Protein AF-J0LYP1-F1 (afdb_monomer_lite)

pLDDT: mean 93.58, std 7.19, range [59.22, 98.69]

Foldseek 3Di:
DVVVVVVVCVVVVFFEDEFELQVVQWDQDPVRDTDGHDDPVCSVVSLVVSLVVQLVCLVVVGVYYHYPYPCPDVVSCVSNVVSCVVSPHDDDDDDDDDDPPVVD

Radius of gyration: 15.66 Å; chains: 1; bounding box: 38×33×41 Å

InterPro domains:
  IPR026302 NEDD4-binding protein 2-like 1/3 [PTHR13308] (11-102)
  IPR027417 P-loop containing nucleoside triphosphate hydrolase [G3DSA:3.40.50.300] (2-104)
  IPR027417 P-loop containing nucleoside triphosphate hydrolase [SSF52540] (4-96)

Secondary structure (DSSP, 8-state):
-HHHHHHHHHHTT--EEEE-GGGGGEEE-TT--EEE---TTTHHHHHHHHHHHHHHHHHTT-SEEEE-S---SHHHHHHHHHHHHHTT--------PPPPGGG-

Organism: NCBI:txid992050

Sequence (104 aa):
MTKQIEELAKSLGRSISVHSTDEYFIQIDEEGIRRYVFDKKKLNEYHQNNQEAFKQALENRIDIVVCDNTNFESWQSKPYTDMAREFGYKILLIDFKPRELELH

Structure (mmCIF, N/CA/C/O backbone):
data_AF-J0LYP1-F1
#
_entry.id   AF-J0LYP1-F1
#
loop_
_atom_site.group_PDB
_atom_site.id
_atom_site.type_symbol
_atom_site.label_atom_id
_atom_site.label_alt_id
_atom_site.label_comp_id
_atom_site.label_asym_id
_atom_site.label_entity_id
_atom_site.label_seq_id
_atom_site.pdbx_PDB_ins_code
_atom_site.Cartn_x
_atom_site.Cartn_y
_atom_site.Cartn_z
_atom_site.occupancy
_atom_site.B_iso_or_equiv
_atom_site.auth_seq_id
_atom_site.auth_comp_id
_atom_site.auth_asym_id
_atom_site.auth_atom_id
_atom_site.pdbx_PDB_model_num
ATOM 1 N N . MET A 1 1 ? -3.187 11.549 -2.818 1.00 75.31 1 MET A N 1
ATOM 2 C CA . MET A 1 1 ? -4.273 11.138 -1.902 1.00 75.31 1 MET A CA 1
ATOM 3 C C . MET A 1 1 ? -3.722 10.404 -0.689 1.00 75.31 1 MET A C 1
ATOM 5 O O . MET A 1 1 ? -4.022 10.823 0.417 1.00 75.31 1 MET A O 1
ATOM 9 N N . THR A 1 2 ? -2.884 9.381 -0.872 1.00 84.88 2 THR A N 1
ATOM 10 C CA . THR A 1 2 ? -2.309 8.562 0.211 1.00 84.88 2 THR A CA 1
ATOM 11 C C . THR A 1 2 ? -1.724 9.389 1.362 1.00 84.88 2 THR A C 1
ATOM 13 O O . THR A 1 2 ? -2.116 9.195 2.506 1.00 84.88 2 THR A O 1
ATOM 16 N N . LYS A 1 3 ? -0.949 10.439 1.055 1.00 87.81 3 LYS A N 1
ATOM 17 C CA . LYS A 1 3 ? -0.419 11.384 2.055 1.00 87.81 3 LYS A CA 1
ATOM 18 C C . LYS A 1 3 ? -1.492 12.047 2.940 1.00 87.81 3 LYS A C 1
ATOM 20 O O . LYS A 1 3 ? -1.296 12.173 4.141 1.00 87.81 3 LYS A O 1
ATOM 25 N N . GLN A 1 4 ? -2.635 12.440 2.373 1.00 90.44 4 GLN A N 1
ATOM 26 C CA . GLN A 1 4 ? -3.736 13.038 3.145 1.00 90.44 4 GLN A CA 1
ATOM 27 C C . GLN A 1 4 ? -4.400 12.005 4.064 1.00 90.44 4 GLN A C 1
ATOM 29 O O . GLN A 1 4 ? -4.785 12.336 5.182 1.00 90.44 4 GLN A O 1
ATOM 34 N N . ILE A 1 5 ? -4.513 10.750 3.609 1.00 90.69 5 ILE A N 1
ATOM 35 C CA . ILE A 1 5 ? -5.015 9.640 4.433 1.00 90.69 5 ILE A CA 1
ATOM 36 C C . ILE A 1 5 ? -4.054 9.392 5.600 1.00 90.69 5 ILE A C 1
ATOM 38 O O . ILE A 1 5 ? -4.503 9.252 6.734 1.00 90.69 5 ILE A O 1
ATOM 42 N N . GLU A 1 6 ? -2.743 9.398 5.351 1.00 93.44 6 GLU A N 1
ATOM 43 C CA . GLU A 1 6 ? -1.730 9.260 6.399 1.00 93.44 6 GLU A CA 1
ATOM 44 C C . GLU A 1 6 ? -1.757 10.399 7.416 1.00 93.44 6 GLU A C 1
ATOM 46 O O . GLU A 1 6 ? -1.708 10.144 8.619 1.00 93.44 6 GLU A O 1
ATOM 51 N N . GLU A 1 7 ? -1.845 11.647 6.959 1.00 94.56 7 GLU A N 1
ATOM 52 C CA . GLU A 1 7 ? -1.943 12.821 7.832 1.00 94.56 7 GLU A CA 1
ATOM 53 C C . GLU A 1 7 ? -3.201 12.757 8.708 1.00 94.56 7 GLU A C 1
ATOM 55 O O . GLU A 1 7 ? -3.121 12.946 9.925 1.00 94.56 7 GLU A O 1
ATOM 60 N N . LEU A 1 8 ? -4.349 12.412 8.116 1.00 94.62 8 LEU A N 1
ATOM 61 C CA . LEU A 1 8 ? -5.605 12.267 8.845 1.00 94.62 8 LEU A CA 1
ATOM 62 C C . LEU A 1 8 ? -5.540 11.116 9.856 1.00 94.62 8 LEU A C 1
ATOM 64 O O . LEU A 1 8 ? -5.895 11.315 11.016 1.00 94.62 8 LEU A O 1
ATOM 68 N N . ALA A 1 9 ? -5.044 9.941 9.458 1.00 94.94 9 ALA A N 1
ATOM 69 C CA . ALA A 1 9 ? -4.878 8.789 10.343 1.00 94.94 9 ALA A CA 1
ATOM 70 C C . ALA A 1 9 ? -4.027 9.145 11.569 1.00 94.94 9 ALA A C 1
ATOM 72 O O . ALA A 1 9 ? -4.453 8.927 12.706 1.00 94.94 9 ALA A O 1
ATOM 73 N N . LYS A 1 10 ? -2.879 9.796 11.341 1.00 93.69 10 LYS A N 1
ATOM 74 C CA . LYS A 1 10 ? -1.991 10.276 12.406 1.00 93.69 10 LYS A CA 1
ATOM 75 C C . LYS A 1 10 ? -2.688 11.288 13.315 1.00 93.69 10 LYS A C 1
ATOM 77 O O . LYS A 1 10 ? -2.590 11.161 14.532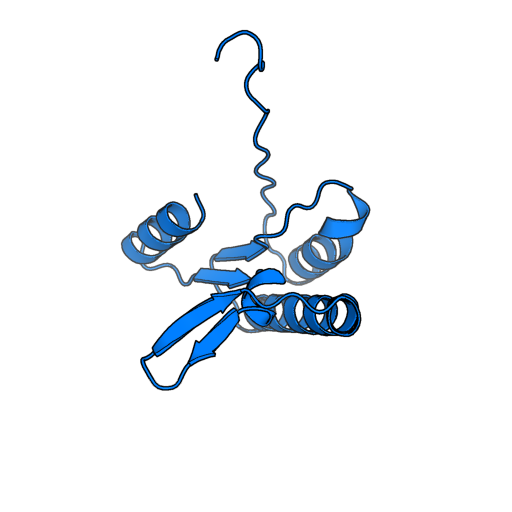 1.00 93.69 10 LYS A O 1
ATOM 82 N N . SER A 1 11 ? -3.440 12.244 12.759 1.00 96.62 11 SER A N 1
ATOM 83 C CA . SER A 1 11 ? -4.191 13.224 13.566 1.00 96.62 11 SER A CA 1
ATOM 84 C C . SER A 1 11 ? -5.278 12.592 14.445 1.00 96.62 11 SER A C 1
ATOM 86 O O . SER A 1 11 ? -5.611 13.131 15.497 1.00 96.62 11 SER A O 1
ATOM 88 N N . LEU A 1 12 ? -5.800 11.429 14.044 1.00 97.06 12 LEU A N 1
ATOM 89 C CA . LEU A 1 12 ? -6.797 10.656 14.786 1.00 97.06 12 LEU A CA 1
ATOM 90 C C . LEU A 1 12 ? -6.164 9.645 15.759 1.00 97.06 12 LEU A C 1
ATOM 92 O O . LEU A 1 12 ? -6.885 8.843 16.355 1.00 97.06 12 LEU A O 1
ATOM 96 N N . GLY A 1 13 ? 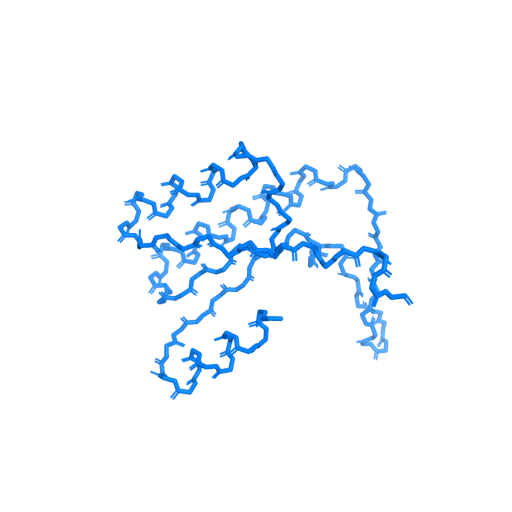-4.833 9.648 15.903 1.00 96.94 13 GLY A N 1
ATOM 97 C CA . GLY A 1 13 ? -4.104 8.700 16.745 1.00 96.94 13 GLY A CA 1
ATOM 98 C C . GLY A 1 13 ? -4.179 7.257 16.244 1.00 96.94 13 GLY A C 1
ATOM 99 O O . GLY A 1 13 ? -4.076 6.330 17.043 1.00 96.94 13 GLY A O 1
ATOM 100 N N . ARG A 1 14 ? -4.405 7.057 14.939 1.00 97.56 14 ARG A N 1
ATOM 101 C CA . ARG A 1 14 ? -4.480 5.737 14.307 1.00 97.56 14 ARG A CA 1
ATOM 102 C C . ARG A 1 14 ? -3.161 5.372 13.652 1.00 97.56 14 ARG A C 1
ATOM 104 O O . ARG A 1 14 ? -2.521 6.198 13.000 1.00 97.56 14 ARG A O 1
ATOM 111 N N . SER A 1 15 ? -2.783 4.112 13.805 1.00 98.06 15 SER A N 1
ATOM 112 C CA . SER A 1 15 ? -1.654 3.532 13.086 1.00 98.06 15 SER A CA 1
ATOM 113 C C . SER A 1 15 ? -2.007 3.355 11.606 1.00 98.06 15 SER A C 1
ATOM 115 O O . SER A 1 15 ? -3.126 2.983 11.255 1.00 98.06 15 SER A O 1
ATOM 117 N N . ILE A 1 16 ? -1.058 3.649 10.719 1.00 97.75 16 ILE A N 1
ATOM 118 C CA . ILE A 1 16 ? -1.249 3.497 9.277 1.00 97.75 16 ILE A CA 1
ATOM 119 C C . ILE A 1 16 ? -0.005 2.910 8.622 1.00 97.75 16 ILE A C 1
ATOM 121 O O . ILE A 1 16 ? 1.112 3.278 8.980 1.00 97.75 16 ILE A O 1
ATOM 125 N N . SER A 1 17 ? -0.217 2.013 7.659 1.00 97.56 17 SER A N 1
ATOM 126 C CA . SER A 1 17 ? 0.830 1.455 6.804 1.00 97.56 17 SER A CA 1
ATOM 127 C C . SER A 1 17 ? 0.412 1.526 5.339 1.00 97.56 17 SER A C 1
ATOM 129 O O . SER A 1 17 ? -0.731 1.214 4.997 1.00 97.56 17 SER A O 1
ATOM 131 N N . VAL A 1 18 ? 1.335 1.944 4.475 1.00 97.12 18 VAL A N 1
ATOM 132 C CA . VAL A 1 18 ? 1.120 2.112 3.033 1.00 97.12 18 VAL A CA 1
ATOM 133 C C . VAL A 1 18 ? 2.025 1.145 2.282 1.00 97.12 18 VAL A C 1
ATOM 135 O O . VAL A 1 18 ? 3.228 1.102 2.518 1.00 97.12 18 VAL A O 1
ATOM 138 N N . HIS A 1 19 ? 1.438 0.385 1.364 1.00 97.38 19 HIS A N 1
ATOM 139 C CA . HIS A 1 19 ? 2.104 -0.674 0.617 1.00 97.38 19 HIS A CA 1
ATOM 140 C C . HIS A 1 19 ? 1.943 -0.440 -0.883 1.00 97.38 19 HIS A C 1
ATOM 142 O O . HIS A 1 19 ? 0.855 -0.630 -1.434 1.00 97.38 19 HIS A O 1
ATOM 148 N N . SER A 1 20 ? 3.034 -0.049 -1.541 1.00 96.38 20 SER A N 1
ATOM 149 C CA . SER A 1 20 ? 3.115 0.129 -2.990 1.00 96.38 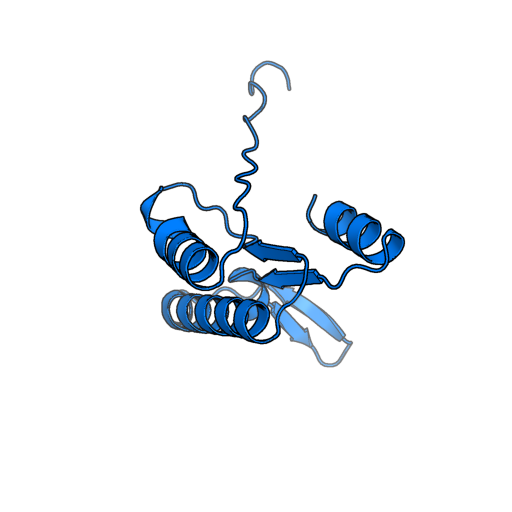20 SER A CA 1
ATOM 150 C C . SER A 1 20 ? 4.237 -0.728 -3.555 1.00 96.38 20 SER A C 1
ATOM 152 O O . SER A 1 20 ? 5.344 -0.755 -3.019 1.00 96.38 20 SER A O 1
ATOM 154 N N . THR A 1 21 ? 3.973 -1.411 -4.670 1.00 96.94 21 THR A N 1
ATOM 155 C CA . THR A 1 21 ? 5.028 -2.168 -5.365 1.00 96.94 21 THR A CA 1
ATOM 156 C C . THR A 1 21 ? 6.102 -1.239 -5.939 1.00 96.94 21 THR A C 1
ATOM 158 O O . THR A 1 21 ? 7.273 -1.611 -5.963 1.00 96.94 21 THR A O 1
ATOM 161 N N . ASP A 1 22 ? 5.736 -0.015 -6.329 1.00 95.81 22 ASP A N 1
ATOM 162 C CA . ASP A 1 22 ? 6.679 0.949 -6.902 1.00 95.81 22 ASP A CA 1
ATOM 163 C C . ASP A 1 22 ? 7.726 1.448 -5.900 1.00 95.81 22 ASP A C 1
ATOM 165 O O . ASP A 1 22 ? 8.827 1.817 -6.309 1.00 95.81 22 ASP A O 1
ATOM 169 N N . GLU A 1 23 ? 7.447 1.386 -4.594 1.00 96.12 23 GLU A N 1
ATOM 170 C CA . GLU A 1 23 ? 8.416 1.779 -3.563 1.00 96.12 23 GLU A CA 1
ATOM 171 C C . GLU A 1 23 ? 9.668 0.889 -3.587 1.00 96.12 23 GLU A C 1
ATOM 173 O O . GLU A 1 23 ? 10.771 1.363 -3.330 1.00 96.12 23 GLU A O 1
ATOM 178 N N . TYR A 1 24 ? 9.534 -0.379 -3.987 1.00 97.00 24 TYR A N 1
ATOM 179 C CA . TYR A 1 24 ? 10.669 -1.297 -4.129 1.00 97.00 24 TYR A CA 1
ATOM 180 C C . TYR A 1 24 ? 11.575 -0.958 -5.323 1.00 97.00 24 TYR A C 1
ATOM 182 O O . TYR A 1 24 ? 12.720 -1.404 -5.367 1.00 97.00 24 TYR A O 1
ATOM 190 N N . PHE A 1 25 ? 11.088 -0.165 -6.282 1.00 97.62 25 PHE A N 1
ATOM 191 C CA . PHE A 1 25 ? 11.887 0.350 -7.398 1.00 97.62 25 PHE A CA 1
ATOM 192 C C . PHE A 1 25 ? 12.583 1.678 -7.070 1.00 97.62 25 PHE A C 1
ATOM 194 O O . PHE A 1 25 ? 13.304 2.214 -7.916 1.00 97.62 25 PHE A O 1
ATOM 201 N N . ILE A 1 26 ? 12.394 2.222 -5.865 1.00 97.06 26 ILE A N 1
ATOM 202 C CA . ILE A 1 26 ? 13.093 3.426 -5.428 1.00 97.06 26 ILE A CA 1
ATOM 203 C C . ILE A 1 26 ? 14.485 3.062 -4.917 1.00 97.06 26 ILE A C 1
ATOM 205 O O . ILE A 1 26 ? 14.652 2.296 -3.972 1.00 97.06 26 ILE A O 1
ATOM 209 N N . GLN A 1 27 ? 15.496 3.675 -5.520 1.00 96.00 27 GLN A N 1
ATOM 210 C CA . GLN A 1 27 ? 16.871 3.655 -5.043 1.00 96.00 27 GLN A CA 1
ATOM 211 C C . GLN A 1 27 ? 17.202 5.003 -4.412 1.00 96.00 27 GLN A C 1
ATOM 213 O O . GLN A 1 27 ? 16.748 6.047 -4.883 1.00 96.00 27 GLN A O 1
ATOM 218 N N . ILE A 1 28 ? 17.989 4.977 -3.342 1.00 95.81 28 ILE A N 1
ATOM 219 C CA . ILE A 1 28 ? 18.518 6.172 -2.688 1.00 95.81 28 ILE A CA 1
ATOM 220 C C . ILE A 1 28 ? 20.008 6.208 -3.005 1.00 95.81 28 ILE A C 1
ATOM 222 O O . ILE A 1 28 ? 20.710 5.233 -2.736 1.00 95.81 28 ILE A O 1
ATOM 226 N N . ASP A 1 29 ? 20.469 7.287 -3.629 1.00 93.81 29 ASP A N 1
ATOM 227 C CA . ASP A 1 29 ? 21.897 7.473 -3.886 1.00 93.81 29 ASP A CA 1
ATOM 228 C C . ASP A 1 29 ? 22.654 7.947 -2.634 1.00 93.81 29 ASP A C 1
ATOM 230 O O . ASP A 1 29 ? 22.079 8.143 -1.562 1.00 93.81 29 ASP A O 1
ATOM 234 N N . GLU A 1 30 ? 23.970 8.117 -2.761 1.00 95.06 30 GLU A N 1
ATOM 235 C CA . GLU A 1 30 ? 24.846 8.536 -1.658 1.00 95.06 30 GLU A CA 1
ATOM 236 C C . GLU A 1 30 ? 24.487 9.925 -1.092 1.00 95.06 30 GLU A C 1
ATOM 238 O O . GLU A 1 30 ? 24.795 10.215 0.063 1.00 95.06 30 GLU A O 1
ATOM 243 N N . GLU A 1 31 ? 23.795 10.765 -1.870 1.00 95.75 31 GLU A N 1
ATOM 244 C CA . GLU A 1 31 ? 23.323 12.096 -1.466 1.00 95.75 31 GLU A CA 1
ATOM 245 C C . GLU A 1 31 ? 21.923 12.056 -0.825 1.00 95.75 31 GLU A C 1
ATOM 247 O O . GLU A 1 31 ? 21.402 13.083 -0.385 1.00 95.75 31 GLU A O 1
ATOM 252 N N . GLY A 1 32 ? 21.297 10.878 -0.746 1.00 94.31 32 GLY A N 1
ATOM 253 C CA . GLY A 1 32 ? 19.951 10.709 -0.205 1.00 94.31 32 GLY A CA 1
ATOM 254 C C . GLY A 1 32 ? 18.831 10.983 -1.215 1.00 94.31 32 GLY A C 1
ATOM 255 O O . GLY A 1 32 ? 17.658 11.029 -0.832 1.00 94.31 32 GLY A O 1
ATOM 256 N N . ILE A 1 33 ? 19.147 11.165 -2.501 1.00 95.56 33 ILE A N 1
ATOM 257 C CA . ILE A 1 33 ? 18.156 11.465 -3.536 1.00 95.56 33 ILE A CA 1
ATOM 258 C C . ILE A 1 33 ? 17.465 10.169 -3.966 1.00 95.56 33 ILE A C 1
ATOM 260 O O . ILE A 1 33 ? 18.093 9.195 -4.381 1.00 95.56 33 ILE A O 1
ATOM 264 N N . ARG A 1 34 ? 16.130 10.178 -3.903 1.00 96.06 34 ARG A N 1
ATOM 265 C CA . ARG A 1 34 ? 15.271 9.072 -4.346 1.00 96.06 34 ARG A CA 1
ATOM 266 C C . ARG A 1 34 ? 15.146 9.071 -5.869 1.00 96.06 34 ARG A C 1
ATOM 268 O O . ARG A 1 34 ? 14.716 10.064 -6.456 1.00 96.06 34 ARG A O 1
ATOM 275 N N . ARG A 1 35 ? 15.461 7.946 -6.509 1.00 96.50 35 ARG A N 1
ATOM 276 C CA . ARG A 1 35 ? 15.339 7.733 -7.958 1.00 96.50 35 ARG A CA 1
ATOM 277 C C . ARG A 1 35 ? 14.546 6.466 -8.239 1.00 96.50 35 ARG A C 1
ATOM 279 O O . ARG A 1 35 ? 14.815 5.425 -7.653 1.00 96.50 35 ARG A O 1
ATOM 286 N N . TYR A 1 36 ? 13.590 6.556 -9.156 1.00 96.56 36 TYR A N 1
ATOM 287 C CA . TYR A 1 36 ? 12.838 5.396 -9.626 1.00 96.56 36 TYR A CA 1
ATOM 288 C C . TYR A 1 36 ? 13.632 4.656 -10.705 1.00 96.56 36 TYR A C 1
ATOM 290 O O . TYR A 1 36 ? 13.989 5.246 -11.726 1.00 96.56 36 TYR A O 1
ATOM 298 N N . VAL A 1 37 ? 13.905 3.370 -10.482 1.00 96.94 37 VAL A N 1
ATOM 299 C CA . VAL A 1 37 ? 14.680 2.517 -11.390 1.00 96.94 37 VAL A CA 1
ATOM 300 C C . VAL A 1 37 ? 13.908 1.226 -11.637 1.00 96.94 37 VAL A C 1
ATOM 302 O O . VAL A 1 37 ? 14.016 0.261 -10.884 1.00 96.94 37 VAL A O 1
ATOM 305 N N . PHE A 1 38 ? 13.116 1.206 -12.707 1.00 97.19 38 PHE A N 1
ATOM 306 C CA . PHE A 1 38 ? 12.303 0.044 -13.053 1.00 97.19 38 PHE A CA 1
ATOM 307 C C . PHE A 1 38 ? 13.139 -1.110 -13.621 1.00 97.19 38 PHE A C 1
ATOM 309 O O . PHE A 1 38 ? 13.877 -0.940 -14.592 1.00 97.19 38 PHE A O 1
ATOM 316 N N . ASP A 1 39 ? 12.933 -2.311 -13.078 1.00 96.69 39 ASP A N 1
ATOM 317 C CA . ASP A 1 39 ? 13.419 -3.571 -13.643 1.00 96.69 39 ASP A CA 1
ATOM 318 C C . ASP A 1 39 ? 12.274 -4.586 -13.741 1.00 96.69 39 ASP A C 1
ATOM 320 O O . ASP A 1 39 ? 11.793 -5.140 -12.750 1.00 96.69 39 ASP A O 1
ATOM 324 N N . LYS A 1 40 ? 11.877 -4.904 -14.976 1.00 97.12 40 LYS A N 1
ATOM 325 C CA . LYS A 1 40 ? 10.823 -5.885 -15.253 1.00 97.12 40 LYS A CA 1
ATOM 326 C C . LYS A 1 40 ? 11.107 -7.259 -14.634 1.00 97.12 40 LYS A C 1
ATOM 328 O O . LYS A 1 40 ? 10.162 -7.956 -14.272 1.00 97.12 40 LYS A O 1
ATOM 333 N N . LYS A 1 41 ? 12.374 -7.668 -14.502 1.00 98.12 41 LYS A N 1
ATOM 334 C CA . LYS A 1 41 ? 12.741 -8.964 -13.903 1.00 98.12 41 LYS A CA 1
ATOM 335 C C . LYS A 1 41 ? 12.415 -9.020 -12.410 1.00 98.12 41 LYS A C 1
ATOM 337 O O . LYS A 1 41 ? 12.156 -10.103 -11.895 1.00 98.12 41 LYS A O 1
ATOM 342 N N . LYS A 1 42 ? 12.394 -7.864 -11.741 1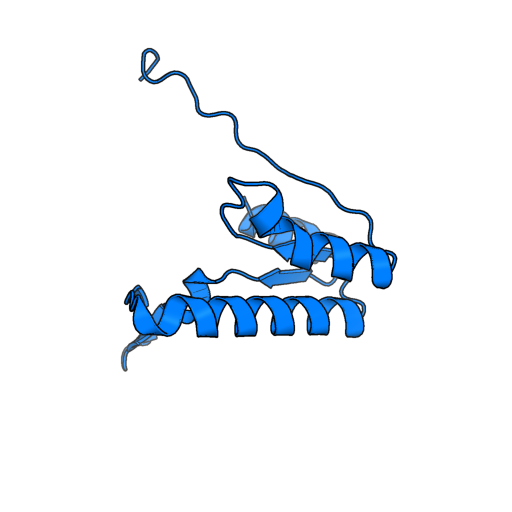.00 97.94 42 LYS A N 1
ATOM 343 C CA . LYS A 1 42 ? 12.083 -7.716 -10.316 1.00 97.94 42 LYS A CA 1
ATOM 344 C C . LYS A 1 42 ? 10.601 -7.522 -10.023 1.00 97.94 42 LYS A C 1
ATOM 346 O O . LYS A 1 42 ? 10.191 -7.706 -8.885 1.00 97.94 42 LYS A O 1
ATOM 351 N N . LEU A 1 43 ? 9.782 -7.230 -11.034 1.00 96.06 43 LEU A N 1
ATOM 352 C CA . LEU A 1 43 ? 8.365 -6.907 -10.850 1.00 96.06 43 LEU A CA 1
ATOM 353 C C . LEU A 1 43 ? 7.594 -7.972 -10.051 1.00 96.06 43 LEU A C 1
ATOM 355 O O . LEU A 1 43 ? 6.890 -7.639 -9.103 1.00 96.06 43 LEU A O 1
ATOM 359 N N . ASN A 1 44 ? 7.762 -9.253 -10.390 1.00 95.94 44 ASN A N 1
ATOM 360 C CA . ASN A 1 44 ? 7.075 -10.337 -9.679 1.00 95.94 44 ASN A CA 1
ATOM 361 C C . ASN A 1 44 ? 7.554 -10.476 -8.224 1.00 95.94 44 ASN A C 1
ATOM 363 O O . ASN A 1 44 ? 6.735 -10.658 -7.327 1.00 95.94 44 ASN A O 1
ATOM 367 N N . GLU A 1 45 ? 8.864 -10.371 -7.994 1.00 98.00 45 GLU A N 1
ATOM 368 C CA . GLU A 1 45 ? 9.476 -10.418 -6.658 1.00 98.00 45 GLU A CA 1
ATOM 369 C C . GLU A 1 45 ? 8.965 -9.260 -5.790 1.00 98.00 45 GLU A C 1
ATOM 371 O O . GLU A 1 45 ? 8.537 -9.464 -4.659 1.00 98.00 45 GLU A O 1
ATOM 376 N N . TYR A 1 46 ? 8.923 -8.046 -6.337 1.00 98.00 46 TYR A N 1
ATOM 377 C CA . TYR A 1 46 ? 8.465 -6.865 -5.609 1.00 98.00 46 TYR A CA 1
ATOM 378 C C . TYR A 1 46 ? 6.962 -6.887 -5.337 1.00 98.00 46 TYR A C 1
ATOM 380 O O . TYR A 1 46 ? 6.540 -6.470 -4.260 1.00 98.00 46 TYR A O 1
ATOM 388 N N . HIS A 1 47 ? 6.149 -7.453 -6.231 1.00 96.56 47 HIS A N 1
ATOM 389 C CA . HIS A 1 47 ? 4.743 -7.713 -5.921 1.00 96.56 47 HIS A CA 1
ATOM 390 C C . HIS A 1 47 ? 4.578 -8.693 -4.753 1.00 96.56 47 HIS A C 1
ATOM 392 O O . HIS A 1 47 ? 3.750 -8.443 -3.877 1.00 96.56 47 HIS A O 1
ATOM 398 N N . GLN A 1 48 ? 5.360 -9.777 -4.712 1.00 97.31 48 GLN A N 1
ATOM 399 C CA . GLN A 1 48 ? 5.327 -10.738 -3.603 1.00 97.31 48 GLN A CA 1
ATOM 400 C C . GLN A 1 48 ? 5.765 -10.086 -2.289 1.00 97.31 48 GLN A C 1
ATOM 402 O O . GLN A 1 48 ? 5.055 -10.194 -1.292 1.00 97.31 48 GLN A O 1
ATOM 407 N N . ASN A 1 49 ? 6.865 -9.330 -2.307 1.00 98.12 49 ASN A N 1
ATOM 408 C CA . ASN A 1 49 ? 7.343 -8.594 -1.137 1.00 98.12 49 ASN A CA 1
ATOM 409 C C . ASN A 1 49 ? 6.294 -7.593 -0.631 1.00 98.12 49 ASN A C 1
ATOM 411 O O . ASN A 1 49 ? 6.061 -7.505 0.572 1.00 98.12 49 ASN A O 1
ATOM 415 N N . ASN A 1 50 ? 5.619 -6.879 -1.538 1.00 98.25 50 ASN A N 1
ATOM 416 C CA . ASN A 1 50 ? 4.566 -5.932 -1.179 1.00 98.25 50 ASN A CA 1
ATOM 417 C C . ASN A 1 50 ? 3.342 -6.630 -0.558 1.00 98.25 50 ASN A C 1
ATOM 419 O O . ASN A 1 50 ? 2.748 -6.108 0.382 1.00 98.2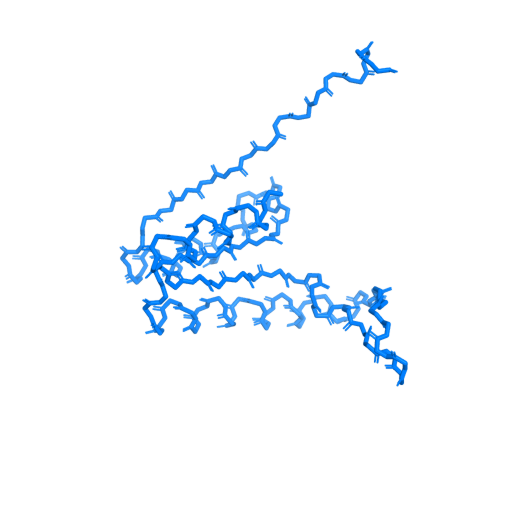5 50 ASN A O 1
ATOM 423 N N . GLN A 1 51 ? 2.946 -7.799 -1.077 1.00 97.75 51 GLN A N 1
ATOM 424 C CA . GLN A 1 51 ? 1.854 -8.600 -0.505 1.00 97.75 51 GLN A CA 1
ATOM 425 C C . GLN A 1 51 ? 2.202 -9.117 0.892 1.00 97.75 51 GLN A C 1
ATOM 427 O O . GLN A 1 51 ? 1.375 -9.021 1.795 1.00 97.75 51 GLN A O 1
ATOM 432 N N . GLU A 1 52 ? 3.426 -9.603 1.084 1.00 98.31 52 GLU A N 1
ATOM 433 C CA . GLU A 1 52 ? 3.902 -10.079 2.382 1.00 98.31 52 GLU A CA 1
ATOM 434 C C . GLU A 1 52 ? 3.978 -8.936 3.404 1.00 98.31 52 GLU A C 1
ATOM 436 O O . GLU A 1 52 ? 3.466 -9.060 4.514 1.00 98.31 52 GLU A O 1
ATOM 441 N N . ALA A 1 53 ? 4.510 -7.772 3.017 1.00 98.56 53 ALA A N 1
ATOM 442 C CA . ALA A 1 53 ? 4.531 -6.592 3.880 1.00 98.56 53 ALA A CA 1
ATOM 443 C C . ALA A 1 53 ? 3.111 -6.130 4.259 1.00 98.56 53 ALA A C 1
ATOM 445 O O . ALA A 1 53 ? 2.858 -5.781 5.413 1.00 98.56 53 ALA A O 1
ATOM 446 N N . PHE A 1 54 ? 2.169 -6.162 3.309 1.00 98.56 54 PHE A N 1
ATOM 447 C CA . PHE A 1 54 ? 0.764 -5.850 3.577 1.00 98.56 54 PHE A CA 1
ATOM 448 C C . PHE A 1 54 ? 0.156 -6.835 4.578 1.00 98.56 54 PHE A C 1
ATOM 450 O O . PHE A 1 54 ? -0.519 -6.422 5.520 1.00 98.56 54 PHE A O 1
ATOM 457 N N . LYS A 1 55 ? 0.427 -8.134 4.418 1.00 98.56 55 LYS A N 1
ATOM 458 C CA . LYS A 1 55 ? -0.020 -9.172 5.350 1.00 98.56 55 LYS A CA 1
ATOM 459 C C . LYS A 1 55 ? 0.528 -8.943 6.758 1.00 98.56 55 LYS A C 1
ATOM 461 O O . LYS A 1 55 ? -0.239 -8.975 7.716 1.00 98.56 55 LYS A O 1
ATOM 466 N N . GLN A 1 56 ? 1.816 -8.633 6.880 1.00 98.69 56 GLN A N 1
ATOM 467 C CA . GLN A 1 56 ? 2.450 -8.338 8.166 1.00 98.69 56 GLN A CA 1
ATOM 468 C C . GLN A 1 56 ? 1.809 -7.128 8.860 1.00 98.69 56 GLN A C 1
ATOM 470 O O . GLN A 1 56 ? 1.638 -7.133 10.077 1.00 98.69 56 GLN A O 1
ATOM 475 N N . ALA A 1 57 ? 1.390 -6.100 8.114 1.00 98.56 57 ALA A N 1
ATOM 476 C CA . ALA A 1 57 ? 0.650 -4.977 8.692 1.00 98.56 57 ALA A CA 1
ATOM 477 C C . ALA A 1 57 ? -0.718 -5.402 9.264 1.00 98.56 57 ALA A C 1
ATOM 479 O O . ALA A 1 57 ? -1.116 -4.919 10.327 1.00 98.56 57 ALA A O 1
ATOM 480 N N . LEU A 1 58 ? -1.416 -6.337 8.609 1.00 98.56 58 LEU A N 1
ATOM 481 C CA . LEU A 1 58 ? -2.663 -6.911 9.130 1.00 98.56 58 LEU A CA 1
ATOM 482 C C . LEU A 1 58 ? -2.420 -7.763 10.387 1.00 98.56 58 LEU A C 1
ATOM 484 O O . LEU A 1 58 ? -3.162 -7.645 11.365 1.00 98.56 58 LEU A O 1
ATOM 488 N N . GLU A 1 59 ? -1.371 -8.590 10.385 1.00 98.44 59 GLU A N 1
ATOM 489 C CA . GLU A 1 59 ? -0.958 -9.413 11.532 1.00 98.44 59 GLU A CA 1
ATOM 490 C C . GLU A 1 59 ? -0.610 -8.546 12.749 1.00 98.44 59 GLU A C 1
ATOM 492 O O . GLU A 1 59 ? -1.043 -8.834 13.867 1.00 98.44 59 GLU A O 1
ATOM 497 N N . ASN A 1 60 ? 0.073 -7.424 12.512 1.00 98.38 60 ASN A N 1
ATOM 498 C CA . ASN A 1 60 ? 0.423 -6.426 13.522 1.00 98.38 60 ASN A CA 1
ATOM 499 C C . ASN A 1 60 ? -0.753 -5.535 13.957 1.00 98.38 60 ASN A C 1
ATOM 501 O O . ASN A 1 60 ? -0.558 -4.623 14.760 1.00 98.38 60 ASN A O 1
ATOM 505 N N . ARG A 1 61 ? -1.973 -5.790 13.459 1.00 97.94 61 ARG A N 1
ATOM 506 C CA . ARG A 1 61 ? -3.202 -5.062 13.818 1.00 97.94 61 ARG A CA 1
ATOM 507 C C . ARG A 1 61 ? -3.119 -3.551 13.576 1.00 97.94 61 ARG A C 1
ATOM 509 O O . ARG A 1 61 ? -3.708 -2.775 14.326 1.00 97.94 61 ARG A O 1
ATOM 516 N N . ILE A 1 62 ? -2.423 -3.133 12.516 1.00 98.50 62 ILE A N 1
ATOM 517 C CA . ILE A 1 62 ? -2.390 -1.727 12.093 1.00 98.50 62 ILE A CA 1
ATOM 518 C C . ILE A 1 62 ? -3.816 -1.266 11.769 1.00 98.50 62 ILE A C 1
ATOM 520 O O . ILE A 1 62 ? -4.520 -1.948 11.030 1.00 98.50 62 ILE A O 1
ATOM 524 N N . ASP A 1 63 ? -4.257 -0.123 12.299 1.00 98.00 63 ASP A N 1
ATOM 525 C CA . ASP A 1 63 ? -5.648 0.343 12.175 1.00 98.00 63 ASP A CA 1
ATOM 526 C C . ASP A 1 63 ? -6.070 0.526 10.711 1.00 98.00 63 ASP A C 1
ATOM 528 O O . ASP A 1 63 ? -7.197 0.199 10.335 1.00 98.00 63 ASP A O 1
ATOM 532 N N . ILE A 1 64 ? -5.172 1.085 9.893 1.00 97.94 64 ILE A N 1
ATOM 533 C CA . ILE A 1 64 ? -5.408 1.409 8.485 1.00 97.94 64 ILE A CA 1
ATOM 534 C C . ILE A 1 64 ? -4.256 0.850 7.645 1.00 97.94 64 ILE A C 1
ATOM 536 O O . ILE A 1 64 ? -3.110 1.266 7.790 1.00 97.94 64 ILE A O 1
ATOM 540 N N . VAL A 1 65 ? -4.558 -0.064 6.725 1.00 98.12 65 VAL A N 1
ATOM 541 C CA . VAL A 1 65 ? -3.568 -0.631 5.798 1.00 98.12 65 VAL A CA 1
ATOM 542 C C . VAL A 1 65 ? -3.975 -0.280 4.371 1.00 98.12 65 VAL A C 1
ATOM 544 O O . VAL A 1 65 ? -5.071 -0.623 3.929 1.00 98.12 65 VAL A O 1
ATOM 547 N N . VAL A 1 66 ? -3.111 0.437 3.655 1.00 97.06 66 VAL A N 1
ATOM 548 C CA . VAL A 1 66 ? -3.373 0.940 2.301 1.00 97.06 66 VAL A CA 1
ATOM 549 C C . VAL A 1 66 ? -2.579 0.122 1.290 1.00 97.06 66 VAL A C 1
ATOM 551 O O . VAL A 1 66 ? -1.360 0.022 1.395 1.00 97.06 66 VAL A O 1
ATOM 554 N N . CYS A 1 67 ? -3.262 -0.431 0.288 1.00 96.38 67 CYS A N 1
ATOM 555 C CA . CYS A 1 67 ? -2.630 -0.956 -0.922 1.00 96.38 67 CYS A CA 1
ATOM 556 C C . CYS A 1 67 ? -2.643 0.148 -1.989 1.00 96.38 67 CYS A C 1
ATOM 558 O O . CYS A 1 67 ? -3.687 0.420 -2.578 1.00 96.38 67 CYS A O 1
ATOM 560 N N . ASP A 1 68 ? -1.498 0.794 -2.210 1.00 95.06 68 ASP A N 1
ATOM 561 C CA . ASP A 1 68 ? -1.325 1.896 -3.167 1.00 95.06 68 ASP A CA 1
ATOM 562 C C . ASP A 1 68 ? -0.758 1.361 -4.491 1.00 95.06 68 ASP A C 1
ATOM 564 O O . ASP A 1 68 ? 0.381 1.626 -4.884 1.00 95.06 68 ASP A O 1
ATOM 568 N N . ASN A 1 69 ? -1.560 0.506 -5.126 1.00 92.25 69 ASN A N 1
ATOM 569 C CA . ASN A 1 69 ? -1.329 -0.044 -6.456 1.00 92.25 69 ASN A CA 1
ATOM 570 C C . ASN A 1 69 ? -2.500 0.350 -7.364 1.00 92.25 69 ASN A C 1
ATOM 572 O O . ASN A 1 69 ? -3.615 0.578 -6.896 1.00 92.25 69 ASN A O 1
ATOM 576 N N . THR A 1 70 ? -2.269 0.351 -8.676 1.00 86.25 70 THR A N 1
ATOM 577 C CA . THR A 1 70 ? -3.282 0.735 -9.671 1.00 86.25 70 THR A CA 1
ATOM 578 C C . THR A 1 70 ? -4.545 -0.120 -9.618 1.00 86.25 70 THR A C 1
ATOM 580 O O . THR A 1 70 ? -5.636 0.422 -9.745 1.00 86.25 70 THR A O 1
ATOM 583 N N . ASN A 1 71 ? -4.410 -1.435 -9.403 1.00 85.31 71 ASN A N 1
ATOM 584 C CA . ASN A 1 71 ? -5.529 -2.372 -9.244 1.00 85.31 71 ASN A CA 1
ATOM 585 C C . ASN A 1 71 ? -6.613 -2.240 -10.338 1.00 85.31 71 ASN A C 1
ATOM 587 O O . ASN A 1 71 ? -7.803 -2.347 -10.046 1.00 85.31 71 ASN A O 1
ATOM 591 N N . PHE A 1 72 ? -6.200 -2.020 -11.593 1.00 80.69 72 PHE A N 1
ATOM 592 C CA . PHE A 1 72 ? -7.102 -1.852 -12.740 1.00 80.69 72 PHE A CA 1
ATOM 593 C C . PHE A 1 72 ? -8.056 -3.032 -12.917 1.00 80.69 72 PHE A C 1
ATOM 595 O O . PHE A 1 72 ? -9.209 -2.854 -13.299 1.00 80.69 72 PHE A O 1
ATOM 602 N N . GLU A 1 73 ? -7.569 -4.236 -12.631 1.00 86.88 73 GLU A N 1
ATOM 603 C CA . GLU A 1 73 ? -8.340 -5.460 -12.765 1.00 86.88 73 GLU A CA 1
ATOM 604 C C . GLU A 1 73 ? -8.631 -6.080 -11.400 1.00 86.88 73 GLU A C 1
ATOM 606 O O . GLU A 1 73 ? -7.770 -6.138 -10.520 1.00 86.88 73 GLU A O 1
ATOM 611 N N . SER A 1 74 ? -9.835 -6.633 -11.240 1.00 85.00 74 SER A N 1
ATOM 612 C CA . SER A 1 74 ? -10.291 -7.220 -9.967 1.00 85.00 74 SER A CA 1
ATOM 613 C C . SER A 1 74 ? -9.355 -8.301 -9.405 1.00 85.00 74 SER A C 1
ATOM 615 O O . SER A 1 74 ? -9.212 -8.437 -8.190 1.00 85.00 74 SER A O 1
ATOM 617 N N . TRP A 1 75 ? -8.669 -9.054 -10.269 1.00 89.69 75 TRP A N 1
ATOM 618 C CA . TRP A 1 75 ? -7.729 -10.092 -9.845 1.00 89.69 75 TRP A CA 1
ATOM 619 C C . TRP A 1 75 ? -6.447 -9.527 -9.213 1.00 89.69 75 TRP A C 1
ATOM 621 O O . TRP A 1 75 ? -5.824 -10.221 -8.413 1.00 89.69 75 TRP A O 1
ATOM 631 N N . GLN A 1 76 ? -6.070 -8.282 -9.522 1.00 90.88 76 GLN A N 1
ATOM 632 C CA . GLN A 1 76 ? -4.873 -7.633 -8.973 1.00 90.88 76 GLN A CA 1
ATOM 633 C C . GLN A 1 76 ? -5.060 -7.261 -7.498 1.00 90.88 76 GLN A C 1
ATOM 635 O O . GLN A 1 76 ? -4.140 -7.424 -6.697 1.00 90.88 76 GLN A O 1
ATOM 640 N N . SER A 1 77 ? -6.269 -6.832 -7.120 1.00 93.81 77 SER A N 1
ATOM 641 C CA . SER A 1 77 ? -6.604 -6.494 -5.731 1.00 93.81 77 SER A CA 1
ATOM 642 C C . SER A 1 77 ? -7.025 -7.708 -4.899 1.00 93.81 77 SER A C 1
ATOM 644 O O . SER A 1 77 ? -6.921 -7.672 -3.670 1.00 93.81 77 SER A O 1
ATOM 646 N N . LYS A 1 78 ? -7.447 -8.807 -5.544 1.00 95.38 78 LYS A N 1
ATOM 647 C CA . LYS A 1 78 ? -7.896 -10.045 -4.888 1.00 95.38 78 LYS A CA 1
ATOM 648 C C . LYS A 1 78 ? -7.003 -10.508 -3.722 1.00 95.38 78 LYS A C 1
ATOM 650 O O . LYS A 1 78 ? -7.564 -10.638 -2.632 1.00 95.38 78 LYS A O 1
ATOM 655 N N . PRO A 1 79 ? -5.671 -10.698 -3.871 1.00 96.00 79 PRO A N 1
ATOM 656 C CA . PRO A 1 79 ? -4.829 -11.178 -2.769 1.00 96.00 79 PRO A CA 1
ATOM 657 C C . PRO A 1 79 ? -4.891 -10.264 -1.538 1.00 96.00 79 PRO A C 1
ATOM 659 O O . PRO A 1 79 ? -5.034 -10.748 -0.419 1.00 96.00 79 PRO A O 1
ATOM 662 N N . TYR A 1 80 ? -4.876 -8.943 -1.734 1.00 97.50 80 TYR A N 1
ATOM 663 C CA . TYR A 1 80 ? -4.994 -7.970 -0.645 1.00 97.50 80 TYR A CA 1
ATOM 664 C C . TYR A 1 80 ? -6.362 -8.041 0.036 1.00 97.50 80 TYR A C 1
ATOM 666 O O . TYR A 1 80 ? -6.449 -8.039 1.264 1.00 97.50 80 TYR A O 1
ATOM 674 N N . THR A 1 81 ? -7.438 -8.131 -0.753 1.00 97.38 81 THR A N 1
ATOM 675 C CA . THR A 1 81 ? -8.796 -8.197 -0.199 1.00 97.38 81 THR A CA 1
ATOM 676 C C . THR A 1 81 ? -9.070 -9.493 0.554 1.00 97.38 81 THR A C 1
ATOM 678 O O . THR A 1 81 ? -9.779 -9.463 1.554 1.00 97.38 81 THR A O 1
ATOM 681 N N . ASP A 1 82 ? -8.518 -10.620 0.108 1.00 98.00 82 ASP A N 1
ATOM 682 C CA . ASP A 1 82 ? -8.700 -11.904 0.783 1.00 98.00 82 ASP A CA 1
ATOM 683 C C . ASP A 1 82 ? -7.993 -11.905 2.138 1.00 98.00 82 ASP A C 1
ATOM 685 O O . ASP A 1 82 ? -8.646 -12.153 3.151 1.00 98.00 82 ASP A O 1
ATOM 689 N N . MET A 1 83 ? -6.722 -11.484 2.181 1.00 98.12 83 MET A N 1
ATOM 690 C CA . MET A 1 83 ? -5.992 -11.316 3.441 1.00 98.12 83 MET A CA 1
ATOM 691 C C . MET A 1 83 ? -6.732 -10.357 4.385 1.00 98.12 83 MET A C 1
ATOM 693 O O . MET A 1 83 ? -6.974 -10.680 5.543 1.00 98.12 83 MET A O 1
ATOM 697 N N . ALA A 1 84 ? -7.185 -9.198 3.897 1.00 98.25 84 ALA A N 1
ATOM 698 C CA . ALA A 1 84 ? -7.926 -8.248 4.727 1.00 98.25 84 ALA A CA 1
ATOM 699 C C . ALA A 1 84 ? -9.206 -8.862 5.334 1.00 98.25 84 ALA A C 1
ATOM 701 O O . ALA A 1 84 ? -9.485 -8.647 6.517 1.00 98.25 84 ALA A O 1
ATOM 702 N N . ARG A 1 85 ? -9.961 -9.667 4.567 1.00 98.31 85 ARG A N 1
ATOM 703 C CA . ARG A 1 85 ? -11.147 -10.382 5.078 1.00 98.31 85 ARG A CA 1
ATOM 704 C C . ARG A 1 85 ? -10.780 -11.401 6.153 1.00 98.31 85 ARG A C 1
ATOM 706 O O . ARG A 1 85 ? -11.468 -11.451 7.169 1.00 98.31 85 ARG A O 1
ATOM 713 N N . GLU A 1 86 ? -9.711 -12.171 5.956 1.00 98.12 86 GLU A N 1
ATOM 714 C CA . GLU A 1 86 ? -9.237 -13.170 6.926 1.00 98.12 86 GLU A CA 1
ATOM 715 C C . GLU A 1 86 ? -8.899 -12.543 8.286 1.00 98.12 86 GLU A C 1
ATOM 717 O O . GLU A 1 86 ? -9.235 -13.102 9.330 1.00 98.12 86 GLU A O 1
ATOM 722 N N . PHE A 1 87 ? -8.313 -11.343 8.290 1.00 98.12 87 PHE A N 1
ATOM 723 C CA . PHE A 1 87 ? -7.984 -10.615 9.520 1.00 98.12 87 PHE A CA 1
ATOM 724 C C . PHE A 1 87 ? -9.138 -9.764 10.084 1.00 98.12 87 PHE A C 1
ATOM 726 O O . PHE A 1 87 ? -8.972 -9.148 11.142 1.00 98.12 87 PHE A O 1
ATOM 733 N N . GLY A 1 88 ? -10.306 -9.750 9.429 1.00 98.06 88 GLY A N 1
ATOM 734 C CA . GLY A 1 88 ? -11.514 -9.051 9.884 1.00 98.06 88 GLY A CA 1
ATOM 735 C C . GLY A 1 88 ? -11.568 -7.557 9.543 1.00 98.06 88 GLY A C 1
ATOM 736 O O . GLY A 1 88 ? -12.340 -6.814 10.154 1.00 98.06 88 GLY A O 1
ATOM 737 N N . TYR A 1 89 ? -10.764 -7.097 8.584 1.00 98.50 89 TYR A N 1
ATOM 738 C CA . TYR A 1 89 ? -10.748 -5.701 8.155 1.00 98.50 89 TYR A CA 1
ATOM 739 C C . TYR A 1 89 ? -11.950 -5.367 7.271 1.00 98.50 89 TYR A C 1
ATOM 741 O O . TYR A 1 89 ? -12.402 -6.161 6.442 1.00 98.50 89 TYR A O 1
ATOM 749 N N . LYS A 1 90 ? -12.442 -4.131 7.405 1.00 98.06 90 LYS A N 1
ATOM 750 C CA . LYS A 1 90 ? -13.371 -3.544 6.435 1.00 98.06 90 LYS A CA 1
ATOM 751 C C . LYS A 1 90 ? -12.577 -3.026 5.243 1.00 98.06 90 LYS A C 1
ATOM 753 O O . LYS A 1 90 ? -11.557 -2.369 5.420 1.00 98.06 90 LYS A O 1
ATOM 758 N N . ILE A 1 91 ? -13.072 -3.297 4.041 1.00 96.81 91 ILE A N 1
ATOM 759 C CA . ILE A 1 91 ? -12.386 -2.955 2.795 1.00 96.81 91 ILE A CA 1
ATOM 760 C C . ILE A 1 91 ? -13.104 -1.781 2.138 1.00 96.81 91 ILE A C 1
ATOM 762 O O . ILE A 1 91 ? -14.314 -1.835 1.922 1.00 96.81 91 ILE A O 1
ATOM 766 N N . LEU A 1 92 ? -12.342 -0.741 1.803 1.00 94.81 92 LEU A N 1
ATOM 767 C CA . LEU A 1 92 ? -12.784 0.381 0.985 1.00 94.81 92 LEU A CA 1
ATOM 768 C C . LEU A 1 92 ? -11.967 0.391 -0.307 1.00 94.81 92 LEU A C 1
ATOM 770 O O . LEU A 1 92 ? -10.739 0.379 -0.258 1.00 94.81 92 LEU A O 1
ATOM 774 N N . LEU A 1 93 ? -12.651 0.435 -1.449 1.00 91.75 93 LEU A N 1
ATOM 775 C CA . LEU A 1 93 ? -12.026 0.649 -2.750 1.00 91.75 93 LEU A CA 1
ATOM 776 C C . LEU A 1 93 ? -12.236 2.109 -3.150 1.00 91.75 93 LEU A C 1
ATOM 778 O O . LEU A 1 93 ? -13.371 2.585 -3.173 1.00 91.75 93 LEU A O 1
ATOM 782 N N . ILE A 1 94 ? -11.140 2.814 -3.427 1.00 88.94 94 ILE A N 1
ATOM 783 C CA . ILE A 1 94 ? -11.163 4.210 -3.864 1.00 88.94 94 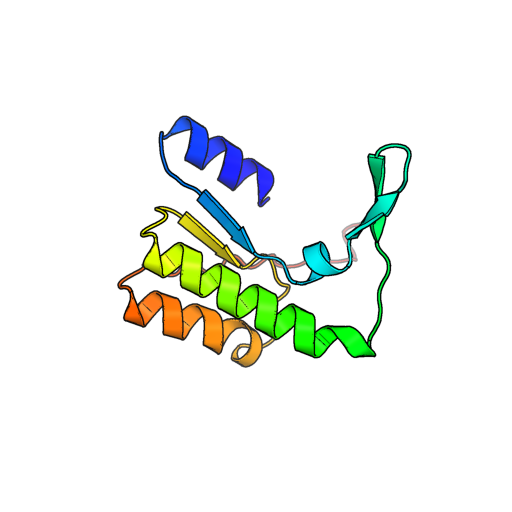ILE A CA 1
ATOM 784 C C . ILE A 1 94 ? -10.713 4.239 -5.320 1.00 88.94 94 ILE A C 1
ATOM 786 O O . ILE A 1 94 ? -9.552 3.974 -5.610 1.00 88.94 94 ILE A O 1
ATOM 790 N N . ASP A 1 95 ? -11.650 4.544 -6.212 1.00 85.56 95 ASP A N 1
ATOM 791 C CA . ASP A 1 95 ? -11.412 4.657 -7.648 1.00 85.56 95 ASP A CA 1
ATOM 792 C C . ASP A 1 95 ? -11.479 6.126 -8.088 1.00 85.56 95 ASP A C 1
ATOM 794 O O . ASP A 1 95 ? -12.318 6.900 -7.611 1.00 85.56 95 ASP A O 1
ATOM 798 N N . PHE A 1 96 ? -10.597 6.508 -9.008 1.00 80.69 96 PHE A N 1
ATOM 799 C CA . PHE A 1 96 ? -10.562 7.837 -9.598 1.00 80.69 96 PHE A CA 1
ATOM 800 C C . PHE A 1 96 ? -11.133 7.772 -11.000 1.00 80.69 96 PHE A C 1
ATOM 802 O O . PHE A 1 96 ? -10.458 7.369 -11.946 1.00 80.69 96 PHE A O 1
ATOM 809 N N . LYS A 1 97 ? -12.365 8.256 -11.153 1.00 79.69 97 LYS A N 1
ATOM 810 C CA . LYS A 1 97 ? -12.937 8.432 -12.484 1.00 79.69 97 LYS A CA 1
ATOM 811 C C . LYS A 1 97 ? -12.111 9.479 -13.241 1.00 79.69 97 LYS A C 1
ATOM 813 O O . LYS A 1 97 ? -12.034 10.619 -12.768 1.00 79.69 97 LYS A O 1
ATOM 818 N N . PRO A 1 98 ? -11.477 9.120 -14.372 1.00 75.81 98 PRO A N 1
ATOM 819 C CA . PRO A 1 98 ? -10.733 10.086 -15.164 1.00 75.81 98 PRO A CA 1
ATOM 820 C C . PRO A 1 98 ? -11.670 11.217 -15.600 1.00 75.81 98 PRO A C 1
ATOM 822 O O . PRO A 1 98 ? -12.832 10.985 -15.932 1.00 75.81 98 PRO A O 1
ATOM 825 N N . ARG A 1 99 ? -11.167 12.455 -15.561 1.00 78.38 99 ARG A N 1
ATOM 826 C CA . ARG A 1 99 ? -11.873 13.607 -16.133 1.00 78.38 99 ARG A CA 1
ATOM 827 C C . ARG A 1 99 ? -11.863 13.479 -17.654 1.00 78.38 99 ARG A C 1
ATOM 829 O O . ARG A 1 99 ? -10.886 12.979 -18.211 1.00 78.38 99 ARG A O 1
ATOM 836 N N . GLU A 1 100 ? -12.934 13.916 -18.307 1.00 82.62 100 GLU A N 1
ATOM 837 C CA . GLU A 1 100 ? -13.000 13.911 -19.768 1.00 82.62 100 GLU A CA 1
ATOM 838 C C . GLU A 1 100 ? -11.854 14.753 -20.339 1.00 82.62 100 GLU A C 1
ATOM 840 O O . GLU A 1 100 ? -11.661 15.905 -19.946 1.00 82.62 100 GLU A O 1
ATOM 845 N N . LEU A 1 101 ? -11.078 14.153 -21.247 1.00 74.62 101 LEU A N 1
ATOM 846 C CA . LEU A 1 101 ? -9.934 14.797 -21.904 1.00 74.62 101 LEU A CA 1
ATOM 847 C C . LEU A 1 101 ? -10.343 16.067 -22.659 1.00 74.62 101 LEU A C 1
ATOM 849 O O . LEU A 1 101 ? -9.536 16.972 -22.790 1.00 74.62 101 LEU A O 1
ATOM 853 N N . GLU A 1 102 ? -11.592 16.137 -23.118 1.00 76.75 102 GLU A N 1
ATOM 854 C CA . GLU A 1 102 ? -12.153 17.266 -23.868 1.00 76.75 102 GLU A CA 1
ATOM 855 C C . GLU A 1 102 ? -12.351 18.535 -23.017 1.00 76.75 102 GLU A C 1
ATOM 857 O O . GLU A 1 102 ? -12.559 19.617 -23.560 1.00 76.75 102 GLU A O 1
ATOM 862 N N . LEU A 1 103 ? -12.282 18.423 -21.686 1.00 71.31 103 LEU A N 1
ATOM 863 C CA . LEU A 1 103 ? -12.419 19.541 -20.743 1.00 71.31 103 LEU A CA 1
ATOM 864 C C . LEU A 1 103 ? -11.058 20.134 -20.312 1.00 71.31 103 LEU A C 1
ATOM 866 O O . LEU A 1 103 ? -11.004 20.897 -19.340 1.00 71.31 103 LEU A O 1
ATOM 870 N N . HIS A 1 104 ? -9.971 19.777 -21.006 1.00 59.22 104 HIS A N 1
ATOM 871 C CA . HIS A 1 104 ? -8.584 20.176 -20.742 1.00 59.22 104 HIS A CA 1
ATOM 872 C C . HIS A 1 104 ? -7.867 20.629 -22.018 1.00 59.22 104 HIS A C 1
ATOM 874 O O . HIS A 1 104 ? -6.968 21.489 -21.873 1.00 59.22 104 HIS A O 1
#